Protein AF-A0A5C1B9S4-F1 (afdb_monomer_lite)

Sequence (139 aa):
MKAMVLTVPGRPLVEKRRSDPVPRSGELRIRVEACAVCRTDLHVVDGELPNLHYPRVPGHEIVGIHMSDIPRFGYDLLWHERELVSVANLTRTDGLNFCRLRGQVGIVTKTTVYPLKQANEALSDLRTGRLQGAAVLIP

Structure (mmCIF, N/CA/C/O backbone):
data_AF-A0A5C1B9S4-F1
#
_entry.id   AF-A0A5C1B9S4-F1
#
loop_
_atom_site.group_PDB
_atom_site.id
_atom_site.type_symbol
_atom_site.label_atom_id
_atom_site.label_alt_id
_atom_site.label_comp_id
_atom_site.label_asym_id
_atom_site.label_entity_id
_atom_site.label_seq_id
_atom_site.pdbx_PDB_ins_code
_atom_site.Cartn_x
_atom_site.Cartn_y
_atom_site.Cartn_z
_atom_site.occupancy
_atom_site.B_iso_or_equiv
_atom_site.auth_seq_id
_atom_site.auth_comp_id
_atom_site.auth_asym_id
_atom_site.auth_atom_id
_atom_site.pdbx_PDB_model_num
ATOM 1 N N . MET A 1 1 ? 3.860 10.396 -11.169 1.00 93.62 1 MET A N 1
ATOM 2 C CA . MET A 1 1 ? 3.294 10.087 -9.838 1.00 93.62 1 MET A CA 1
ATOM 3 C C . MET A 1 1 ? 4.176 10.579 -8.690 1.00 93.62 1 MET A C 1
ATOM 5 O O . MET A 1 1 ? 5.391 10.683 -8.846 1.00 93.62 1 MET A O 1
ATOM 9 N N . LYS A 1 2 ? 3.575 10.885 -7.533 1.00 95.75 2 LYS A N 1
ATOM 10 C CA . LYS A 1 2 ? 4.294 11.042 -6.256 1.00 95.75 2 LYS A CA 1
ATOM 11 C C . LYS A 1 2 ? 4.533 9.667 -5.633 1.00 95.75 2 LYS A C 1
ATOM 13 O O . LYS A 1 2 ? 3.711 8.773 -5.809 1.00 95.75 2 LYS A O 1
ATOM 18 N N . ALA A 1 3 ? 5.645 9.496 -4.930 1.00 97.56 3 ALA A N 1
ATOM 19 C CA . ALA A 1 3 ? 5.953 8.271 -4.204 1.00 97.56 3 ALA A CA 1
ATOM 20 C C . ALA A 1 3 ? 6.819 8.570 -2.982 1.00 97.56 3 ALA A C 1
ATOM 22 O O . ALA A 1 3 ? 7.699 9.428 -3.046 1.00 97.56 3 ALA A O 1
ATOM 23 N N . MET A 1 4 ? 6.618 7.814 -1.908 1.00 98.19 4 MET A N 1
ATOM 24 C CA . MET A 1 4 ? 7.499 7.823 -0.743 1.00 98.19 4 MET A CA 1
ATOM 25 C C . MET A 1 4 ? 8.576 6.760 -0.947 1.00 98.19 4 MET A C 1
ATOM 27 O O . MET A 1 4 ? 8.268 5.584 -1.118 1.00 98.19 4 MET A O 1
ATOM 31 N N . VAL A 1 5 ? 9.839 7.177 -1.021 1.00 98.19 5 VAL A N 1
ATOM 32 C CA . VAL A 1 5 ? 10.954 6.319 -1.438 1.00 98.19 5 VAL A CA 1
ATOM 33 C C . VAL A 1 5 ? 11.905 6.088 -0.274 1.00 98.19 5 VAL A C 1
ATOM 35 O O . VAL A 1 5 ? 12.448 7.037 0.287 1.00 98.19 5 VAL A O 1
ATOM 38 N N . LEU A 1 6 ? 12.160 4.821 0.027 1.00 98.00 6 LEU A N 1
ATOM 39 C CA . LEU A 1 6 ? 13.217 4.373 0.920 1.00 98.00 6 LEU A CA 1
ATOM 40 C C . LEU A 1 6 ? 14.515 4.249 0.120 1.00 98.00 6 LEU A C 1
ATOM 42 O O . LEU A 1 6 ? 14.635 3.392 -0.759 1.00 98.00 6 LEU A O 1
ATOM 46 N N . THR A 1 7 ? 15.472 5.136 0.375 1.00 96.81 7 THR A N 1
ATOM 47 C CA . THR A 1 7 ? 16.762 5.141 -0.333 1.00 96.81 7 THR A CA 1
ATOM 48 C C . THR A 1 7 ? 17.764 4.167 0.265 1.00 96.81 7 THR A C 1
ATOM 50 O O . THR A 1 7 ? 18.520 3.556 -0.481 1.00 96.81 7 THR A O 1
ATOM 53 N N . VAL A 1 8 ? 17.763 4.036 1.590 1.00 95.81 8 VAL A N 1
ATOM 54 C CA . VAL A 1 8 ? 18.649 3.181 2.388 1.00 95.81 8 VAL A CA 1
ATOM 55 C C . VAL A 1 8 ? 17.841 2.689 3.598 1.00 95.81 8 VAL A C 1
ATOM 57 O O . VAL A 1 8 ? 17.047 3.481 4.115 1.00 95.81 8 VAL A O 1
ATOM 60 N N . PRO A 1 9 ? 18.020 1.439 4.064 1.00 96.25 9 PRO A N 1
ATOM 61 C CA . PRO A 1 9 ? 17.431 0.971 5.320 1.00 96.25 9 PRO A CA 1
ATOM 62 C C . PRO A 1 9 ? 17.703 1.907 6.506 1.00 96.25 9 PRO A C 1
ATOM 64 O O . PRO A 1 9 ? 18.729 2.587 6.559 1.00 96.25 9 PRO A O 1
ATOM 67 N N . GLY A 1 10 ? 16.778 1.948 7.462 1.00 95.69 10 GLY A N 1
ATOM 68 C CA . GLY A 1 10 ? 16.855 2.751 8.684 1.00 95.69 10 GLY A CA 1
ATOM 69 C C . GLY A 1 10 ? 16.712 4.262 8.472 1.00 95.69 10 GLY A C 1
ATOM 70 O O . GLY A 1 10 ? 16.808 5.032 9.428 1.00 95.69 10 GLY A O 1
ATOM 71 N N . ARG A 1 11 ? 16.499 4.726 7.232 1.00 96.88 11 ARG A N 1
ATOM 72 C CA . ARG A 1 11 ? 16.274 6.143 6.922 1.00 96.88 11 ARG A CA 1
ATOM 73 C C . ARG A 1 11 ? 14.788 6.442 6.705 1.00 96.88 11 ARG A C 1
ATOM 75 O O . ARG A 1 11 ? 14.067 5.589 6.190 1.00 96.88 11 ARG A O 1
ATOM 82 N N . PRO A 1 12 ? 14.329 7.667 7.028 1.00 97.69 12 PRO A N 1
ATOM 83 C CA . PRO A 1 12 ? 12.983 8.102 6.678 1.00 97.69 12 PRO A CA 1
ATOM 84 C C . PRO A 1 12 ? 12.724 8.013 5.172 1.00 97.69 12 PRO A C 1
ATOM 86 O O . PRO A 1 12 ? 13.621 8.242 4.353 1.00 97.69 12 PRO A O 1
ATOM 89 N N . LEU A 1 13 ? 11.474 7.746 4.807 1.00 98.44 13 LEU A N 1
ATOM 90 C CA . LEU A 1 13 ? 11.018 7.814 3.425 1.00 98.44 13 LEU A CA 1
ATOM 91 C C . LEU A 1 13 ? 11.108 9.251 2.906 1.00 98.44 13 LEU A C 1
ATOM 93 O O . LEU A 1 13 ? 10.754 10.200 3.606 1.00 98.44 13 LEU A O 1
ATOM 97 N N . VAL A 1 14 ? 11.517 9.408 1.651 1.00 98.19 14 VAL A N 1
ATOM 98 C CA . VAL A 1 14 ? 11.621 10.710 0.983 1.00 98.19 14 VAL A CA 1
ATOM 99 C C . VAL A 1 14 ? 10.564 10.803 -0.110 1.00 98.19 14 VAL A C 1
ATOM 101 O O . VAL A 1 14 ? 10.511 9.940 -0.989 1.00 98.19 14 VAL A O 1
ATOM 104 N N . GLU A 1 15 ? 9.741 11.854 -0.086 1.00 97.81 15 GLU A N 1
ATOM 105 C CA . GLU A 1 15 ? 8.803 12.125 -1.180 1.00 97.81 15 GLU A CA 1
ATOM 106 C C . GLU A 1 15 ? 9.589 12.435 -2.460 1.00 97.81 15 GLU A C 1
ATOM 108 O O . GLU A 1 15 ? 10.443 13.323 -2.499 1.00 97.81 15 GLU A O 1
ATOM 113 N N . LYS A 1 16 ? 9.297 11.699 -3.530 1.00 97.50 16 LYS A N 1
ATOM 114 C CA . LYS A 1 16 ? 9.855 11.934 -4.861 1.00 97.50 16 LYS A CA 1
ATOM 115 C C . LYS A 1 16 ? 8.744 12.007 -5.893 1.00 97.50 16 LYS A C 1
ATOM 117 O O . LYS A 1 16 ? 7.788 11.231 -5.870 1.00 97.50 16 LYS A O 1
ATOM 122 N N . ARG A 1 17 ? 8.919 12.900 -6.866 1.00 96.88 17 ARG A N 1
ATOM 123 C CA . ARG A 1 17 ? 8.153 12.883 -8.113 1.00 96.88 17 ARG A CA 1
ATOM 124 C C . ARG A 1 17 ? 8.846 11.949 -9.102 1.00 96.88 17 ARG A C 1
ATOM 126 O O . ARG A 1 17 ? 10.045 12.067 -9.332 1.00 96.88 17 ARG A O 1
ATOM 133 N N . ARG A 1 18 ? 8.090 11.016 -9.672 1.00 94.38 18 ARG A N 1
ATOM 134 C CA . ARG A 1 18 ? 8.540 10.037 -10.672 1.00 94.38 18 ARG A CA 1
ATOM 135 C C . ARG A 1 18 ? 7.633 10.115 -11.897 1.00 94.38 18 ARG A C 1
ATOM 137 O O . ARG A 1 18 ? 6.490 10.564 -11.779 1.00 94.38 18 ARG A O 1
ATOM 144 N N . SER A 1 19 ? 8.115 9.677 -13.055 1.00 95.12 19 SER A N 1
ATOM 145 C CA . SER A 1 19 ? 7.237 9.394 -14.193 1.00 95.12 19 SER A CA 1
ATOM 146 C C . SER A 1 19 ? 6.246 8.289 -13.826 1.00 95.12 19 SER A C 1
ATOM 148 O O . SER A 1 19 ? 6.517 7.467 -12.946 1.00 95.12 19 SER A O 1
ATOM 150 N N . ASP A 1 20 ? 5.078 8.295 -14.461 1.00 91.81 20 ASP A N 1
ATOM 151 C CA . ASP A 1 20 ? 4.151 7.176 -14.315 1.00 91.81 20 ASP A CA 1
ATOM 152 C C . ASP A 1 20 ? 4.752 5.938 -14.992 1.00 91.81 20 ASP A C 1
ATOM 154 O O . ASP A 1 20 ? 5.336 6.064 -16.075 1.00 91.81 20 ASP A O 1
ATOM 158 N N . PRO A 1 21 ? 4.653 4.751 -14.371 1.00 91.12 21 PRO A N 1
ATOM 159 C CA . PRO A 1 21 ? 5.169 3.536 -14.976 1.00 91.12 21 PRO A CA 1
ATOM 160 C C . PRO A 1 21 ? 4.395 3.232 -16.260 1.00 91.12 21 PRO A C 1
ATOM 162 O O . PRO A 1 21 ? 3.173 3.393 -16.321 1.00 91.12 21 PRO A O 1
ATOM 165 N N . VAL A 1 22 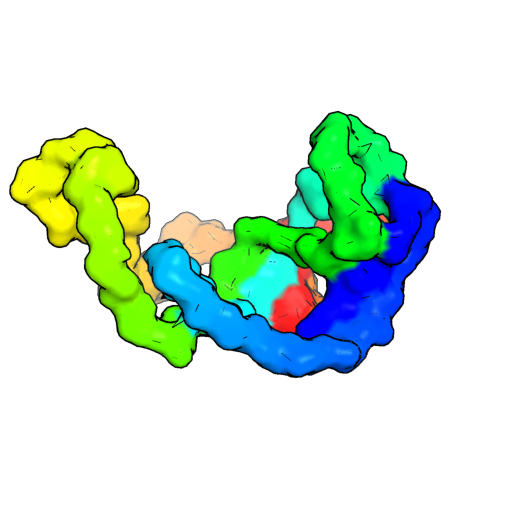? 5.117 2.778 -17.280 1.00 92.06 22 VAL A N 1
ATOM 166 C CA . VAL A 1 22 ? 4.529 2.212 -18.495 1.00 92.06 22 VAL A CA 1
ATOM 167 C C . VAL A 1 22 ? 4.588 0.693 -18.335 1.00 92.06 22 VAL A C 1
ATOM 169 O O . VAL A 1 22 ? 5.698 0.176 -18.195 1.00 92.06 22 VAL A O 1
ATOM 172 N N . PRO A 1 23 ? 3.441 -0.010 -18.289 1.00 91.50 23 PRO A N 1
ATOM 173 C CA . PRO A 1 23 ? 3.437 -1.457 -18.112 1.00 91.50 23 PRO A CA 1
ATOM 174 C C . PRO A 1 23 ? 4.105 -2.140 -19.310 1.00 91.50 23 PRO A C 1
ATOM 176 O O . PRO A 1 23 ? 3.857 -1.776 -20.463 1.00 91.50 23 PRO A O 1
ATOM 179 N N . ARG A 1 24 ? 4.967 -3.119 -19.038 1.00 90.88 24 ARG A N 1
ATOM 180 C CA . ARG A 1 24 ? 5.558 -4.007 -20.048 1.00 90.88 24 ARG A CA 1
ATOM 181 C C . ARG A 1 24 ? 4.609 -5.162 -20.376 1.00 90.88 24 ARG A C 1
ATOM 183 O O . ARG A 1 24 ? 3.537 -5.304 -19.795 1.00 90.88 24 ARG A O 1
ATOM 190 N N . SER A 1 25 ? 5.029 -6.024 -21.301 1.00 87.25 25 SER A N 1
ATOM 191 C CA . SER A 1 25 ? 4.320 -7.274 -21.584 1.00 87.25 25 SER A CA 1
ATOM 192 C C . SER A 1 25 ? 4.144 -8.100 -20.305 1.00 87.25 25 SER A C 1
ATOM 194 O O . SER A 1 25 ? 5.126 -8.412 -19.637 1.00 87.25 25 SER A O 1
ATOM 196 N N . GLY A 1 26 ? 2.897 -8.456 -19.989 1.00 85.31 26 GLY A N 1
ATOM 197 C CA . GLY A 1 26 ? 2.535 -9.207 -18.782 1.00 85.31 26 GLY A CA 1
ATOM 198 C C . GLY A 1 26 ? 2.371 -8.361 -17.513 1.00 85.31 26 GLY A C 1
ATOM 199 O O . GLY A 1 26 ? 2.032 -8.912 -16.471 1.00 85.31 26 GLY A O 1
ATOM 200 N N . GLU A 1 27 ? 2.569 -7.043 -17.577 1.00 89.50 27 GLU A N 1
ATOM 201 C CA . GLU A 1 27 ? 2.364 -6.139 -16.442 1.00 89.50 27 GLU A CA 1
ATOM 202 C C . GLU A 1 27 ? 1.026 -5.393 -16.557 1.00 89.50 27 GLU A C 1
ATOM 204 O O . GLU A 1 27 ? 0.534 -5.107 -17.649 1.00 89.50 27 GLU A O 1
ATOM 209 N N . LEU A 1 28 ? 0.457 -5.023 -15.409 1.00 89.69 28 LEU A N 1
ATOM 210 C CA . LEU A 1 28 ? -0.714 -4.154 -15.306 1.00 89.69 28 LEU A CA 1
ATOM 211 C C . LEU A 1 28 ? -0.325 -2.869 -14.577 1.00 89.69 28 LEU A C 1
ATOM 213 O O . LEU A 1 28 ? 0.410 -2.901 -13.588 1.00 89.69 28 LEU A O 1
ATOM 217 N N . ARG A 1 29 ? -0.869 -1.730 -15.013 1.00 91.38 29 ARG A N 1
ATOM 218 C CA . ARG A 1 29 ? -0.753 -0.479 -14.260 1.00 91.38 29 ARG A CA 1
ATOM 219 C C . ARG A 1 29 ? -1.983 -0.262 -13.390 1.00 91.38 29 ARG A C 1
ATOM 221 O O . ARG A 1 29 ? -3.101 -0.199 -13.896 1.00 91.38 29 ARG A O 1
ATOM 228 N N . ILE A 1 30 ? -1.762 -0.048 -12.097 1.00 93.00 30 ILE A N 1
ATOM 229 C CA . ILE A 1 30 ? -2.813 0.259 -11.124 1.00 93.00 30 ILE A CA 1
ATOM 230 C C . ILE A 1 30 ? -2.630 1.695 -10.632 1.00 93.00 30 ILE A C 1
ATOM 232 O O . ILE A 1 30 ? -1.530 2.085 -10.234 1.00 93.00 30 ILE A O 1
ATOM 236 N N . ARG A 1 31 ? -3.707 2.486 -10.642 1.00 94.12 31 ARG A N 1
ATOM 237 C CA . ARG A 1 31 ? -3.751 3.765 -9.925 1.00 94.12 31 ARG A CA 1
ATOM 238 C C . ARG A 1 31 ? -4.216 3.491 -8.506 1.00 94.12 31 ARG A C 1
ATOM 240 O O . ARG A 1 31 ? -5.348 3.064 -8.297 1.00 94.12 31 ARG A O 1
ATOM 247 N N . VAL A 1 32 ? -3.309 3.701 -7.560 1.00 95.25 32 VAL A N 1
ATOM 248 C CA . VAL A 1 32 ? -3.569 3.542 -6.128 1.00 95.25 32 VAL A CA 1
ATOM 249 C C . VAL A 1 32 ? -4.460 4.690 -5.659 1.00 95.25 32 VAL A C 1
ATOM 251 O O . VAL A 1 32 ? -4.123 5.850 -5.881 1.00 95.25 32 VAL A O 1
ATOM 254 N N . GLU A 1 33 ? -5.579 4.354 -5.024 1.00 96.00 33 GLU A N 1
ATOM 255 C CA . GLU A 1 33 ? -6.524 5.300 -4.409 1.00 96.00 33 GLU A CA 1
ATOM 256 C C . GLU A 1 33 ? -6.299 5.407 -2.897 1.00 96.00 33 GLU A C 1
ATOM 258 O O . GLU A 1 33 ? -6.521 6.456 -2.299 1.00 96.00 33 GLU A O 1
ATOM 263 N N . ALA A 1 34 ? -5.840 4.318 -2.275 1.00 97.00 34 ALA A N 1
ATOM 264 C CA . ALA A 1 34 ? -5.447 4.269 -0.875 1.00 97.00 34 ALA A CA 1
ATOM 265 C C . ALA A 1 34 ? -4.437 3.136 -0.647 1.00 97.00 34 ALA A C 1
ATOM 267 O O . ALA A 1 34 ? -4.459 2.134 -1.364 1.00 97.00 34 ALA A O 1
ATOM 268 N N . CYS A 1 35 ? -3.578 3.268 0.360 1.00 97.94 35 CYS A N 1
ATOM 269 C CA . CYS A 1 35 ? -2.687 2.198 0.811 1.00 97.94 35 CYS A CA 1
ATOM 270 C C . CYS A 1 35 ? -2.669 2.157 2.335 1.00 97.94 35 CYS A C 1
ATOM 272 O O . CYS A 1 35 ? -2.332 3.158 2.964 1.00 97.94 35 CYS A O 1
ATOM 274 N N . ALA A 1 36 ? -3.007 1.023 2.936 1.00 97.56 36 ALA A N 1
ATOM 275 C CA . ALA A 1 36 ? -2.804 0.842 4.365 1.00 97.56 36 ALA A CA 1
ATOM 276 C C . ALA A 1 36 ? -1.308 0.672 4.684 1.00 97.56 36 ALA A C 1
ATOM 278 O O . ALA A 1 36 ? -0.513 0.270 3.828 1.00 97.56 36 ALA A O 1
ATOM 279 N N . VAL A 1 37 ? -0.928 1.057 5.903 1.00 97.38 37 VAL A N 1
ATOM 280 C CA . VAL A 1 37 ? 0.419 0.871 6.454 1.00 97.38 37 VAL A CA 1
ATOM 281 C C . VAL A 1 37 ? 0.358 -0.250 7.478 1.00 97.38 37 VAL A C 1
ATOM 283 O O . VAL A 1 37 ? -0.400 -0.161 8.448 1.00 97.38 37 VAL A O 1
ATOM 286 N N . CYS A 1 38 ? 1.191 -1.270 7.301 1.00 95.25 38 CYS A N 1
ATOM 287 C CA . CYS A 1 38 ? 1.231 -2.412 8.205 1.00 95.25 38 CYS A CA 1
ATOM 288 C C . CYS A 1 38 ? 2.621 -2.616 8.819 1.00 95.25 38 CYS A C 1
ATOM 290 O O . CYS A 1 38 ? 3.590 -1.908 8.533 1.00 95.25 38 CYS A O 1
ATOM 292 N N . ARG A 1 39 ? 2.738 -3.632 9.679 1.00 94.56 39 ARG A N 1
ATOM 293 C CA . ARG A 1 39 ? 4.005 -3.959 10.343 1.00 94.56 39 ARG A CA 1
ATOM 294 C C . ARG A 1 39 ? 5.090 -4.416 9.365 1.00 94.56 39 ARG A C 1
ATOM 296 O O . ARG A 1 39 ? 6.257 -4.112 9.581 1.00 94.56 39 ARG A O 1
ATOM 303 N N . THR A 1 40 ? 4.726 -5.073 8.267 1.00 95.69 40 THR A N 1
ATOM 304 C CA . THR A 1 40 ? 5.682 -5.464 7.219 1.00 95.69 40 THR A CA 1
ATOM 305 C C . THR A 1 40 ? 6.364 -4.247 6.588 1.00 95.69 40 THR A C 1
ATOM 307 O O . THR A 1 40 ? 7.548 -4.319 6.261 1.00 95.69 40 THR A O 1
ATOM 310 N N . ASP A 1 41 ? 5.684 -3.100 6.480 1.00 96.75 41 ASP A N 1
ATOM 311 C CA . ASP A 1 41 ? 6.322 -1.869 5.998 1.00 96.75 41 ASP A CA 1
ATOM 312 C C . ASP A 1 41 ? 7.383 -1.346 6.982 1.00 96.75 41 ASP A C 1
ATOM 314 O O . ASP A 1 41 ? 8.394 -0.797 6.547 1.00 96.75 41 ASP A O 1
ATOM 318 N N . LEU A 1 42 ? 7.217 -1.576 8.292 1.00 96.56 42 LEU A N 1
ATOM 319 C CA . LEU A 1 42 ? 8.251 -1.276 9.290 1.00 96.56 42 LEU A CA 1
ATOM 320 C C . LEU A 1 42 ? 9.462 -2.200 9.128 1.00 96.56 42 LEU A C 1
ATOM 322 O O . LEU A 1 42 ? 10.577 -1.695 9.065 1.00 96.56 42 LEU A O 1
ATOM 326 N N . HIS A 1 43 ? 9.256 -3.511 8.960 1.00 96.69 43 HIS A N 1
ATOM 327 C CA . HIS A 1 43 ? 10.347 -4.469 8.713 1.00 96.69 43 HIS A CA 1
ATOM 328 C C . HIS A 1 43 ? 11.153 -4.119 7.455 1.00 96.69 43 HIS A C 1
ATOM 330 O O . HIS A 1 43 ? 12.378 -4.227 7.427 1.00 96.69 43 HIS A O 1
ATOM 336 N N . VAL A 1 44 ? 10.473 -3.646 6.408 1.00 96.44 44 VAL A N 1
ATOM 337 C CA . VAL A 1 44 ? 11.127 -3.089 5.221 1.00 96.44 44 VAL A CA 1
ATOM 338 C C . VAL A 1 44 ? 11.979 -1.873 5.580 1.00 96.44 44 VAL A C 1
ATOM 340 O O . VAL A 1 44 ? 13.132 -1.796 5.161 1.00 96.44 44 VAL A O 1
ATOM 343 N N . VAL A 1 45 ? 11.393 -0.889 6.271 1.00 96.94 45 VAL A N 1
ATOM 344 C CA . VAL A 1 45 ? 12.069 0.377 6.592 1.00 96.94 45 VAL A CA 1
ATOM 345 C C . VAL A 1 45 ? 13.269 0.139 7.496 1.00 96.94 45 VAL A C 1
ATOM 347 O O . VAL A 1 45 ? 14.305 0.762 7.282 1.00 96.94 45 VAL A O 1
ATOM 350 N N . ASP A 1 46 ? 13.169 -0.801 8.427 1.00 96.50 46 ASP A N 1
ATOM 351 C CA . ASP A 1 46 ? 14.230 -1.155 9.370 1.00 96.50 46 ASP A CA 1
ATOM 352 C C . ASP A 1 46 ? 15.305 -2.065 8.751 1.00 96.50 46 ASP A C 1
ATOM 354 O O . ASP A 1 46 ? 16.370 -2.243 9.337 1.00 96.50 46 ASP A O 1
ATOM 358 N N . GLY A 1 47 ? 15.082 -2.587 7.538 1.00 95.44 47 GLY A N 1
ATOM 359 C CA . GLY A 1 47 ? 16.042 -3.449 6.842 1.00 95.44 47 GLY A CA 1
ATOM 360 C C . GLY A 1 47 ? 16.077 -4.888 7.355 1.00 95.44 47 GLY A C 1
ATOM 361 O O . GLY A 1 47 ? 17.097 -5.556 7.220 1.00 95.44 47 GLY A O 1
ATOM 362 N N . GLU A 1 48 ? 14.979 -5.369 7.933 1.00 95.81 48 GLU A N 1
ATOM 363 C CA . GLU A 1 48 ? 14.890 -6.679 8.593 1.00 95.81 48 GLU A CA 1
ATOM 364 C C . GLU A 1 48 ? 14.506 -7.818 7.633 1.00 95.81 48 GLU A C 1
ATOM 366 O O . GLU A 1 48 ? 14.568 -8.991 7.998 1.00 95.81 48 GLU A O 1
ATOM 371 N N . LEU A 1 49 ? 14.120 -7.496 6.393 1.00 91.50 49 LEU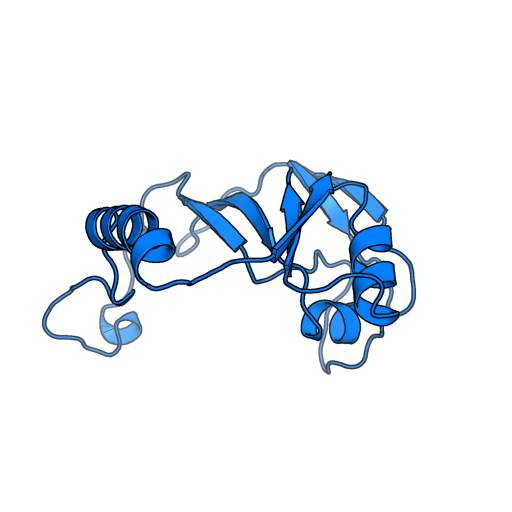 A N 1
ATOM 372 C CA . LEU A 1 49 ? 13.808 -8.492 5.366 1.00 91.50 49 LEU A CA 1
ATOM 373 C C . LEU A 1 49 ? 15.030 -8.772 4.472 1.00 91.50 49 LEU A C 1
ATOM 375 O O . LEU A 1 49 ? 15.667 -7.825 3.994 1.00 91.50 49 LEU A O 1
ATOM 379 N N . PRO A 1 50 ? 15.345 -10.049 4.181 1.00 91.44 50 PRO A N 1
ATOM 380 C CA . PRO A 1 50 ? 16.472 -10.403 3.326 1.00 91.44 50 PRO A CA 1
ATOM 381 C C . PRO A 1 50 ? 16.222 -10.000 1.865 1.00 91.44 50 PRO A C 1
ATOM 383 O O . PRO A 1 50 ? 15.084 -9.939 1.403 1.00 91.44 50 PRO A O 1
ATOM 386 N N . ASN A 1 51 ? 17.304 -9.789 1.109 1.00 91.12 51 ASN A N 1
ATOM 387 C CA . ASN A 1 51 ? 17.289 -9.605 -0.351 1.00 91.12 51 ASN A CA 1
ATOM 388 C C . ASN A 1 51 ? 16.438 -8.426 -0.869 1.00 91.12 51 ASN A C 1
ATOM 390 O O . ASN A 1 51 ? 15.964 -8.442 -2.007 1.00 91.12 51 ASN A O 1
ATOM 394 N N . LEU A 1 52 ? 16.251 -7.379 -0.061 1.00 91.25 52 LEU A N 1
ATOM 395 C CA . LEU A 1 52 ? 15.621 -6.144 -0.523 1.00 91.25 52 LEU A CA 1
ATOM 396 C C . LEU A 1 52 ? 16.602 -5.282 -1.327 1.00 91.25 52 LEU A C 1
ATOM 398 O O . LEU A 1 52 ? 17.682 -4.932 -0.857 1.00 91.25 52 LEU A O 1
ATOM 402 N N . HIS A 1 53 ? 16.180 -4.881 -2.526 1.00 93.69 53 HIS A N 1
ATOM 403 C CA . HIS A 1 53 ? 16.896 -3.912 -3.353 1.00 93.69 53 HIS A CA 1
ATOM 404 C C . HIS A 1 53 ? 16.454 -2.483 -3.030 1.00 93.69 53 HIS A C 1
ATOM 406 O O . HIS A 1 53 ? 15.266 -2.217 -2.827 1.00 93.69 53 HIS A O 1
ATOM 412 N N . TYR A 1 54 ? 17.410 -1.556 -3.047 1.00 94.19 54 TYR A N 1
ATOM 413 C CA . TYR A 1 54 ? 17.197 -0.131 -2.808 1.00 94.19 54 TYR A CA 1
ATOM 414 C C . TYR A 1 54 ? 17.748 0.696 -3.981 1.00 94.19 54 TYR A C 1
ATOM 416 O O . TYR A 1 54 ? 18.720 0.275 -4.609 1.00 94.19 54 TYR A O 1
ATOM 424 N N . PRO A 1 55 ? 17.171 1.874 -4.288 1.00 95.69 55 PRO A N 1
ATOM 425 C CA . PRO A 1 55 ? 16.020 2.498 -3.628 1.00 95.69 55 PRO A CA 1
ATOM 426 C C . PRO A 1 55 ? 14.692 1.793 -3.956 1.00 95.69 55 PRO A C 1
ATOM 428 O O . PRO A 1 55 ? 14.504 1.313 -5.073 1.00 95.69 55 PRO A O 1
ATOM 431 N N . ARG A 1 56 ? 13.734 1.788 -3.018 1.00 95.31 56 ARG A N 1
ATOM 432 C CA . ARG A 1 56 ? 12.405 1.178 -3.223 1.00 95.31 56 ARG A CA 1
ATOM 433 C C . ARG A 1 56 ? 11.247 2.015 -2.691 1.00 95.31 56 ARG A C 1
ATOM 435 O O . ARG A 1 56 ? 11.427 2.867 -1.829 1.00 95.31 56 ARG A O 1
ATOM 442 N N . VAL A 1 57 ? 10.048 1.748 -3.202 1.00 96.69 57 VAL A N 1
ATOM 443 C CA . VAL A 1 57 ? 8.783 2.282 -2.673 1.00 96.69 57 VAL A CA 1
ATOM 444 C C . VAL A 1 57 ? 8.123 1.165 -1.848 1.00 96.69 57 VAL A C 1
ATOM 446 O O . VAL A 1 57 ? 7.853 0.111 -2.427 1.00 96.69 57 VAL A O 1
ATOM 449 N N . PRO A 1 58 ? 7.945 1.324 -0.522 1.00 95.88 58 PRO A N 1
ATOM 450 C CA . PRO A 1 58 ? 7.195 0.380 0.313 1.00 95.88 58 PRO A CA 1
ATOM 451 C C . PRO A 1 58 ? 5.674 0.512 0.110 1.00 95.88 58 PRO A C 1
ATOM 453 O O . PRO A 1 58 ? 5.226 1.380 -0.639 1.00 95.88 58 PRO A O 1
ATOM 456 N N . GLY A 1 59 ? 4.892 -0.332 0.789 1.00 95.06 59 GLY A N 1
ATOM 457 C CA . GLY A 1 59 ? 3.443 -0.442 0.622 1.00 95.06 59 GLY A CA 1
ATOM 458 C C . GLY A 1 59 ? 3.034 -1.664 -0.204 1.00 95.06 59 GLY A C 1
ATOM 459 O O . GLY A 1 59 ? 3.626 -1.964 -1.242 1.00 95.06 59 GLY A O 1
ATOM 460 N N . HIS A 1 60 ? 2.030 -2.390 0.288 1.00 95.38 60 HIS A N 1
ATOM 461 C CA . HIS A 1 60 ? 1.497 -3.611 -0.336 1.00 95.38 60 HIS A CA 1
ATOM 462 C C . HIS A 1 60 ? 0.012 -3.868 -0.024 1.00 95.38 60 HIS A C 1
ATOM 464 O O . HIS A 1 60 ? -0.579 -4.780 -0.592 1.00 95.38 60 HIS A O 1
ATOM 470 N N . GLU A 1 61 ? -0.617 -3.042 0.815 1.00 95.56 61 GLU A N 1
ATOM 471 C CA . GLU A 1 61 ? -2.037 -3.137 1.169 1.00 95.56 61 GLU A CA 1
ATOM 472 C C . GLU A 1 61 ? -2.839 -2.050 0.439 1.00 95.56 61 GLU A C 1
ATOM 474 O O . GLU A 1 61 ? -3.318 -1.086 1.038 1.00 95.56 61 GLU A O 1
ATOM 479 N N . ILE A 1 62 ? -2.923 -2.154 -0.890 1.00 95.19 62 ILE A N 1
ATOM 480 C CA . ILE A 1 62 ? -3.508 -1.107 -1.739 1.00 95.19 62 ILE A CA 1
ATOM 481 C C . ILE A 1 62 ? -4.971 -1.365 -2.101 1.00 95.19 62 ILE A C 1
ATOM 483 O O . ILE A 1 62 ? -5.392 -2.495 -2.338 1.00 95.19 62 ILE A O 1
ATOM 487 N N . VAL A 1 63 ? -5.715 -0.273 -2.260 1.00 92.25 63 VAL A N 1
ATOM 488 C CA . VAL A 1 63 ? -6.944 -0.213 -3.056 1.00 92.25 63 VAL A CA 1
ATOM 489 C C . VAL A 1 63 ? -6.634 0.607 -4.299 1.00 92.25 63 VAL A C 1
ATOM 491 O O . VAL A 1 63 ? -6.060 1.694 -4.211 1.00 92.25 63 VAL A O 1
ATOM 494 N N . GLY A 1 64 ? -7.006 0.102 -5.470 1.00 90.12 64 GLY A N 1
ATOM 495 C CA . GLY A 1 64 ? -6.738 0.792 -6.722 1.00 90.12 64 GLY A CA 1
ATOM 496 C C . GLY A 1 64 ? -7.635 0.337 -7.859 1.00 90.12 64 GLY A C 1
ATOM 497 O O . GLY A 1 64 ? -8.390 -0.626 -7.739 1.00 90.12 64 GLY A O 1
ATOM 498 N N . ILE A 1 65 ? -7.542 1.060 -8.969 1.00 83.94 65 ILE A N 1
ATOM 499 C CA . ILE A 1 65 ? -8.266 0.768 -10.207 1.00 83.94 65 ILE A CA 1
ATOM 500 C C . 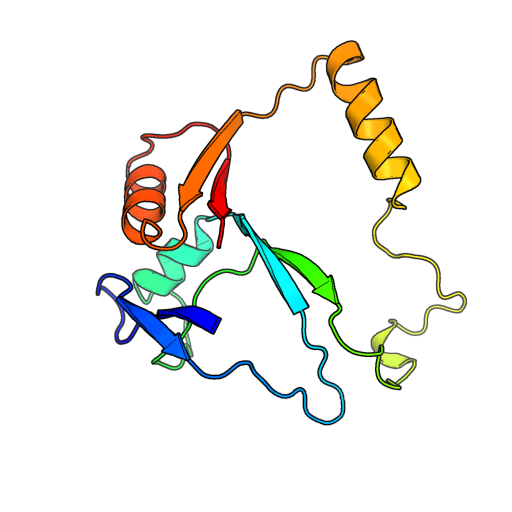ILE A 1 65 ? -7.2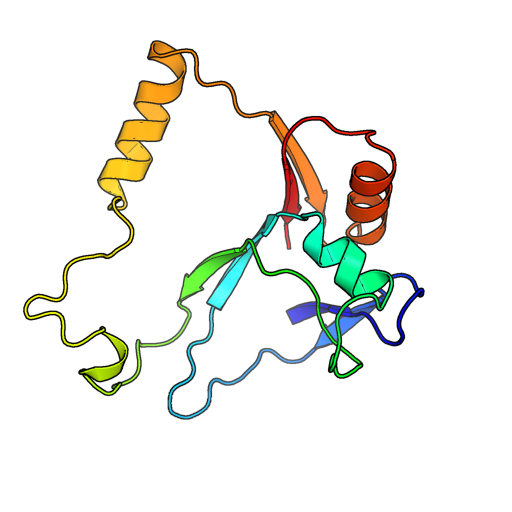36 0.474 -11.299 1.00 83.94 65 ILE A C 1
ATOM 502 O O . ILE A 1 65 ? -6.207 1.155 -11.390 1.00 83.94 65 ILE A O 1
ATOM 506 N N . HIS A 1 66 ? -7.492 -0.552 -12.114 1.00 79.31 66 HIS A N 1
ATOM 507 C CA . HIS A 1 66 ? -6.652 -0.844 -13.272 1.00 79.31 66 HIS A CA 1
ATOM 508 C C . HIS A 1 66 ? -6.755 0.299 -14.292 1.00 79.31 66 HIS A C 1
ATOM 510 O O . HIS A 1 66 ? -7.834 0.803 -14.588 1.00 79.31 66 HIS A O 1
ATOM 516 N N . MET A 1 67 ? -5.612 0.733 -14.814 1.00 81.81 67 MET A N 1
ATOM 517 C CA . MET A 1 67 ? -5.498 1.870 -15.740 1.00 81.81 67 MET A CA 1
ATOM 518 C C . MET A 1 67 ? -5.006 1.442 -17.127 1.00 81.81 67 MET A C 1
ATOM 520 O O . MET A 1 67 ? -4.519 2.277 -17.896 1.00 81.81 67 MET A O 1
ATOM 524 N N . SER A 1 68 ? -5.040 0.139 -17.389 1.00 81.19 68 SER A N 1
ATOM 525 C CA . SER A 1 68 ? -4.702 -0.529 -18.641 1.00 81.19 68 SER A CA 1
ATOM 526 C C . SER A 1 68 ? -5.586 -1.768 -18.791 1.00 81.19 68 SER A C 1
ATOM 528 O O . SER A 1 68 ? -6.195 -2.216 -17.810 1.00 81.19 68 SER A O 1
ATOM 530 N N . ASP A 1 69 ? -5.636 -2.317 -20.000 1.00 79.00 69 ASP A N 1
ATOM 531 C CA . ASP A 1 69 ? -6.290 -3.598 -20.253 1.00 79.00 69 ASP A CA 1
ATOM 532 C C . ASP A 1 69 ? -5.592 -4.722 -19.481 1.00 79.00 69 ASP A C 1
ATOM 534 O O . ASP A 1 69 ? -4.392 -4.648 -19.188 1.00 79.00 69 ASP A O 1
ATOM 538 N N . ILE A 1 70 ? -6.351 -5.767 -19.148 1.00 79.88 70 ILE A N 1
ATOM 539 C CA . ILE A 1 70 ? -5.792 -6.989 -18.571 1.00 79.88 70 ILE A CA 1
ATOM 540 C C . ILE A 1 70 ? -5.045 -7.716 -19.701 1.00 79.88 70 ILE A C 1
ATOM 542 O O . ILE A 1 70 ? -5.678 -8.085 -20.694 1.00 79.88 70 ILE A O 1
ATOM 546 N N . PRO A 1 71 ? -3.716 -7.904 -19.604 1.00 82.94 71 PRO A N 1
ATOM 547 C CA . PRO A 1 71 ? -2.959 -8.559 -20.662 1.00 82.94 71 PRO A CA 1
ATOM 548 C C . PRO A 1 71 ? -3.370 -10.028 -20.789 1.00 82.94 71 PRO A C 1
ATOM 550 O O . PRO A 1 71 ? -3.864 -10.635 -19.843 1.00 82.94 71 PRO A O 1
ATOM 553 N N . ARG A 1 72 ? -3.101 -10.642 -21.945 1.00 82.88 72 ARG A N 1
ATOM 554 C CA . ARG A 1 72 ? -3.162 -12.103 -22.063 1.00 82.88 72 ARG A CA 1
ATOM 555 C C . ARG A 1 72 ? -2.121 -12.721 -21.125 1.00 82.88 72 ARG A C 1
ATOM 557 O O . ARG A 1 72 ? -0.958 -12.326 -21.151 1.00 82.88 72 ARG A O 1
ATOM 564 N N . PHE A 1 73 ? -2.524 -13.728 -20.364 1.00 83.31 73 PHE A N 1
ATOM 565 C CA . PHE A 1 73 ? -1.656 -14.472 -19.455 1.00 83.31 73 PHE A CA 1
ATOM 566 C C . PHE A 1 73 ? -1.897 -15.984 -19.603 1.00 83.31 73 PHE A C 1
ATOM 568 O O . PHE A 1 73 ? -2.892 -16.408 -20.194 1.00 83.31 73 PHE A O 1
ATOM 575 N N . GLY A 1 74 ? -0.940 -16.795 -19.147 1.00 83.50 74 GLY A N 1
ATOM 576 C CA . GLY A 1 74 ? -1.045 -18.255 -19.176 1.00 83.50 74 GLY A CA 1
ATOM 577 C C . GLY A 1 74 ? -2.125 -18.755 -18.218 1.00 83.50 74 GLY A C 1
ATOM 578 O O . GLY A 1 74 ? -2.269 -18.236 -17.115 1.00 83.50 74 GLY A O 1
ATOM 579 N N . TYR A 1 75 ? -2.903 -19.750 -18.637 1.00 79.88 75 TYR A N 1
ATOM 580 C CA . TYR A 1 75 ? -3.990 -20.311 -17.827 1.00 79.88 75 TYR A CA 1
ATOM 581 C C . TYR A 1 75 ? -3.494 -20.987 -16.531 1.00 79.88 75 TYR A C 1
ATOM 583 O O . TYR A 1 75 ? -4.205 -21.039 -15.534 1.00 79.88 75 TYR A O 1
ATOM 591 N N . ASP A 1 76 ? -2.246 -21.446 -16.511 1.00 85.50 76 ASP A N 1
ATOM 592 C CA . ASP A 1 76 ? -1.538 -21.953 -15.333 1.00 85.50 76 ASP A CA 1
ATOM 593 C C . ASP A 1 76 ? -1.420 -20.917 -14.200 1.00 85.50 76 ASP A C 1
ATOM 595 O O . ASP A 1 76 ? -1.481 -21.282 -13.027 1.00 85.50 76 ASP A O 1
ATOM 599 N N . LEU A 1 77 ? -1.366 -19.618 -14.524 1.00 79.56 77 LEU A N 1
ATOM 600 C CA . LEU A 1 77 ? -1.358 -18.532 -13.530 1.00 79.56 77 LEU A CA 1
ATOM 601 C C . LEU A 1 77 ? -2.698 -18.376 -12.796 1.00 79.56 77 LEU A C 1
ATOM 603 O O . LEU A 1 77 ? -2.772 -17.686 -11.780 1.00 79.56 77 LEU A O 1
ATOM 607 N N . LEU A 1 78 ? -3.748 -19.027 -13.296 1.00 78.69 78 LEU A N 1
ATOM 608 C CA . LEU A 1 78 ? -5.047 -19.144 -12.643 1.00 78.69 78 LEU A CA 1
ATOM 609 C C . LEU A 1 78 ? -5.177 -20.447 -11.859 1.00 78.69 78 LEU A C 1
ATOM 611 O O . LEU A 1 78 ? -6.295 -20.879 -11.628 1.00 78.69 78 LEU A O 1
ATOM 615 N N . TRP A 1 79 ? -4.077 -21.121 -11.513 1.00 79.19 79 TRP A N 1
ATOM 616 C CA . TRP A 1 79 ? -4.117 -22.398 -10.786 1.00 79.19 79 TRP A CA 1
ATOM 617 C C . TRP A 1 79 ? -4.918 -23.490 -11.515 1.00 79.19 79 TRP A C 1
ATOM 619 O O . TRP A 1 79 ? -5.458 -24.402 -10.897 1.00 79.19 79 TRP A O 1
ATOM 629 N N . HIS A 1 80 ? -4.968 -23.408 -12.851 1.00 81.88 80 HIS A N 1
ATOM 630 C CA . HIS A 1 80 ? -5.739 -24.295 -13.726 1.00 81.88 80 HIS A CA 1
ATOM 631 C C . HIS A 1 80 ? -7.256 -24.323 -13.454 1.00 81.88 80 HIS A C 1
ATOM 633 O O . HIS A 1 80 ? -7.926 -25.295 -13.823 1.00 81.88 80 HIS A O 1
ATOM 639 N N . GLU A 1 81 ? -7.808 -23.259 -12.868 1.00 80.19 81 GLU A N 1
ATOM 640 C CA . GLU A 1 81 ? -9.231 -23.154 -12.533 1.00 80.19 81 GLU A CA 1
ATOM 641 C C . GLU A 1 81 ? -10.140 -23.230 -13.763 1.00 80.19 81 GLU A C 1
ATOM 643 O O . GLU A 1 81 ? -10.097 -22.362 -14.634 1.00 80.19 81 GLU A O 1
ATOM 648 N N . ARG A 1 82 ? -10.990 -24.270 -13.818 1.00 78.50 82 ARG A N 1
ATOM 649 C CA . ARG A 1 82 ? -11.868 -24.586 -14.970 1.00 78.50 82 ARG A CA 1
ATOM 650 C C . ARG A 1 82 ? -12.843 -23.464 -15.313 1.00 78.50 82 ARG A C 1
ATOM 652 O O . ARG A 1 82 ? -13.284 -23.371 -16.457 1.00 78.50 82 ARG A O 1
ATOM 659 N N . GLU A 1 83 ? -13.165 -22.635 -14.328 1.00 72.38 83 GLU A N 1
ATOM 660 C CA . GLU A 1 83 ? -14.017 -21.465 -14.464 1.00 72.38 83 GLU A CA 1
ATOM 661 C C . GLU A 1 83 ? -13.301 -20.240 -13.890 1.00 72.38 83 GLU A C 1
ATOM 663 O O . GLU A 1 83 ? -12.874 -20.221 -12.737 1.00 72.38 83 GLU A O 1
ATOM 668 N N . LEU A 1 84 ? -13.200 -19.185 -14.701 1.00 62.12 84 LEU A N 1
ATOM 669 C CA . LEU A 1 84 ? -12.753 -17.869 -14.254 1.00 62.12 84 LEU A CA 1
ATOM 670 C C . LEU A 1 84 ? -13.894 -17.163 -13.519 1.00 62.12 84 LEU A C 1
ATOM 672 O O . LEU A 1 84 ? -14.644 -16.373 -14.093 1.00 62.12 84 LEU A O 1
ATOM 676 N N . VAL A 1 85 ? -14.014 -17.457 -12.232 1.00 62.19 85 VAL A N 1
ATOM 677 C CA . VAL A 1 85 ? -14.867 -16.729 -11.288 1.00 62.19 85 VAL A CA 1
ATOM 678 C C . VAL A 1 85 ? -13.998 -15.785 -10.458 1.00 62.19 85 VAL A C 1
ATOM 680 O O . VAL A 1 85 ? -12.802 -16.019 -10.287 1.00 62.19 85 VAL A O 1
ATOM 683 N N . SER A 1 86 ? -14.539 -14.667 -9.968 1.00 55.47 86 SER A N 1
ATOM 684 C CA . SER A 1 86 ? -13.734 -13.760 -9.145 1.00 55.47 86 SER A CA 1
ATOM 685 C C . SER A 1 86 ? -13.278 -14.479 -7.870 1.00 55.47 86 SER A C 1
ATOM 687 O O . SER A 1 86 ? -14.101 -14.777 -7.012 1.00 55.47 86 SER A O 1
ATOM 689 N N . VAL A 1 87 ? -11.969 -14.704 -7.716 1.00 47.19 87 VAL A N 1
ATOM 690 C CA . VAL A 1 87 ? -11.344 -15.180 -6.462 1.00 47.19 87 VAL A CA 1
ATOM 691 C C . VAL A 1 87 ? -10.873 -13.989 -5.613 1.00 47.19 87 VAL A C 1
ATOM 693 O O . VAL A 1 87 ? -9.834 -13.990 -4.965 1.00 47.19 87 VAL A O 1
ATOM 696 N N . ALA A 1 88 ? -11.663 -12.923 -5.613 1.00 53.91 88 ALA A N 1
ATOM 697 C CA . ALA A 1 88 ? -12.001 -12.284 -4.358 1.00 53.91 88 ALA A CA 1
ATOM 698 C C . ALA A 1 88 ? -13.406 -12.804 -4.077 1.00 53.91 88 ALA A C 1
ATOM 700 O O . ALA A 1 88 ? -14.259 -12.672 -4.951 1.00 53.91 88 ALA A O 1
ATOM 701 N N . ASN A 1 89 ? -13.662 -13.389 -2.907 1.00 54.62 89 ASN A N 1
ATOM 702 C CA . ASN A 1 89 ? -14.978 -13.920 -2.506 1.00 54.62 89 ASN A CA 1
ATOM 703 C C . ASN A 1 89 ? -16.119 -12.871 -2.503 1.00 54.62 89 ASN A C 1
ATOM 705 O O . ASN A 1 89 ? -17.145 -13.073 -1.863 1.00 54.62 89 ASN A O 1
ATOM 709 N N . LEU A 1 90 ? -15.919 -11.708 -3.124 1.00 67.94 90 LEU A N 1
ATOM 710 C CA . LEU A 1 90 ? -16.741 -10.524 -3.047 1.00 67.94 90 LEU A CA 1
ATOM 711 C C . LEU A 1 90 ? -16.717 -9.807 -4.402 1.00 67.94 90 LEU A C 1
ATOM 713 O O . LEU A 1 90 ? -15.697 -9.275 -4.846 1.00 67.94 90 LEU A O 1
ATOM 717 N N . THR A 1 91 ? -17.873 -9.740 -5.040 1.00 77.19 91 THR A N 1
ATOM 718 C CA . THR A 1 91 ? -18.156 -8.808 -6.128 1.00 77.19 91 THR A CA 1
ATOM 719 C C . THR A 1 91 ? -18.242 -7.371 -5.598 1.00 77.19 91 THR A C 1
ATOM 721 O O . THR A 1 91 ? -18.338 -7.117 -4.392 1.00 77.19 91 THR A O 1
ATOM 724 N N . ARG A 1 92 ? -18.303 -6.383 -6.505 1.00 79.75 92 ARG A N 1
ATOM 725 C CA . ARG A 1 92 ? -18.640 -4.996 -6.125 1.00 79.75 92 ARG A CA 1
ATOM 726 C C . ARG A 1 92 ? -19.960 -4.935 -5.347 1.00 79.75 92 ARG A C 1
ATOM 728 O O . ARG A 1 92 ? -20.076 -4.163 -4.397 1.00 79.75 92 ARG A O 1
ATOM 735 N N . THR A 1 93 ? -20.940 -5.742 -5.747 1.00 83.94 93 THR A N 1
ATOM 736 C CA . THR A 1 93 ? -22.241 -5.836 -5.080 1.00 83.94 93 THR A CA 1
ATOM 737 C C . THR A 1 93 ? -22.094 -6.375 -3.662 1.00 83.94 93 THR A C 1
ATOM 739 O O . THR A 1 93 ? -22.668 -5.787 -2.748 1.00 83.94 93 THR A O 1
ATOM 742 N N . ASP A 1 94 ? -21.271 -7.402 -3.449 1.00 87.81 94 ASP A N 1
ATOM 743 C CA . ASP A 1 94 ? -21.012 -7.950 -2.112 1.00 87.81 94 ASP A CA 1
ATOM 744 C C . ASP A 1 94 ? -20.351 -6.918 -1.198 1.00 87.81 94 ASP A C 1
ATOM 746 O O . ASP A 1 94 ? -20.781 -6.741 -0.060 1.00 87.81 94 ASP A O 1
ATOM 750 N N . GLY A 1 95 ? -19.387 -6.147 -1.712 1.00 87.19 95 GLY A N 1
ATOM 751 C CA . GLY A 1 95 ? -18.784 -5.035 -0.973 1.00 87.19 95 GLY A CA 1
ATOM 752 C C . GLY A 1 95 ? -19.804 -3.957 -0.581 1.00 87.19 95 GLY A C 1
ATOM 753 O O . GLY A 1 95 ? -19.826 -3.499 0.562 1.00 87.19 95 GLY A O 1
ATOM 754 N N . LEU A 1 96 ? -20.698 -3.574 -1.499 1.00 89.38 96 LEU A N 1
ATOM 755 C CA . LEU A 1 96 ? -21.772 -2.615 -1.207 1.00 89.38 96 LEU A CA 1
ATOM 756 C C . LEU A 1 96 ? -22.780 -3.173 -0.192 1.00 89.38 96 LEU A C 1
ATOM 758 O O . LEU A 1 96 ? -23.215 -2.444 0.701 1.00 89.38 96 LEU A O 1
ATOM 762 N N . ASN A 1 97 ? -23.142 -4.450 -0.308 1.00 91.19 97 ASN A N 1
ATOM 763 C CA . ASN A 1 97 ? -24.046 -5.127 0.618 1.00 91.19 97 ASN A CA 1
ATOM 764 C C . ASN A 1 97 ? -23.437 -5.214 2.018 1.00 91.19 97 ASN A C 1
ATOM 766 O O . ASN A 1 97 ? -24.095 -4.842 2.990 1.00 91.19 97 ASN A O 1
ATOM 770 N N . PHE A 1 98 ? -22.163 -5.591 2.119 1.00 90.38 98 PHE A N 1
ATOM 771 C CA . PHE A 1 98 ? -21.425 -5.596 3.377 1.00 90.38 98 PHE A CA 1
ATOM 772 C C . PHE A 1 98 ? -21.380 -4.202 4.015 1.00 90.38 98 PHE A C 1
ATOM 774 O O . PHE A 1 98 ? -21.686 -4.056 5.197 1.00 90.38 98 PHE A O 1
ATOM 781 N N . CYS A 1 99 ? -21.085 -3.151 3.243 1.00 89.00 99 CYS A N 1
ATOM 782 C CA . CYS A 1 99 ? -21.069 -1.774 3.747 1.00 89.00 99 CYS A CA 1
ATOM 783 C C . CYS A 1 99 ? -22.421 -1.313 4.313 1.00 89.00 99 CYS A C 1
ATOM 785 O O . CYS A 1 99 ? -22.437 -0.530 5.264 1.00 89.00 99 CYS A O 1
ATOM 787 N N . ARG A 1 100 ? -23.544 -1.794 3.763 1.00 89.75 100 ARG A N 1
ATOM 788 C CA . ARG A 1 100 ? -24.888 -1.541 4.314 1.00 89.75 100 ARG A CA 1
ATOM 789 C C . ARG A 1 100 ? -25.144 -2.361 5.579 1.00 89.75 100 ARG A C 1
ATOM 791 O O . ARG A 1 100 ? -25.672 -1.826 6.550 1.00 89.75 100 ARG A O 1
ATOM 798 N N . LEU A 1 101 ? -24.742 -3.632 5.580 1.00 92.62 101 LEU A N 1
ATOM 799 C CA . LEU A 1 101 ? -24.962 -4.557 6.692 1.00 92.62 101 LEU A CA 1
ATOM 800 C C . LEU A 1 101 ? -24.104 -4.224 7.921 1.00 92.62 101 LEU A C 1
ATOM 802 O O . LEU A 1 101 ? -24.570 -4.408 9.041 1.00 92.62 101 LEU A O 1
ATOM 806 N N . ARG A 1 102 ? -22.878 -3.706 7.742 1.00 92.56 102 ARG A N 1
ATOM 807 C CA . ARG A 1 102 ? -21.879 -3.554 8.821 1.00 92.56 102 ARG A CA 1
ATOM 808 C C . ARG A 1 102 ? -22.423 -2.869 10.078 1.00 92.56 102 ARG A C 1
ATOM 810 O O . ARG A 1 102 ? -22.115 -3.296 11.184 1.00 92.56 102 ARG A O 1
ATOM 817 N N . GLY A 1 103 ? -23.261 -1.841 9.907 1.00 84.25 103 GLY A N 1
ATOM 818 C CA . GLY A 1 103 ? -23.855 -1.100 11.021 1.00 84.25 103 GLY A CA 1
ATOM 819 C C . GLY A 1 103 ? -24.919 -1.899 11.775 1.00 84.25 103 GLY A C 1
ATOM 820 O O . GLY A 1 103 ? -25.038 -1.756 12.985 1.00 84.25 103 GLY A O 1
ATOM 821 N N . GLN A 1 104 ? -25.647 -2.777 11.081 1.00 90.38 104 GLN A N 1
ATOM 822 C CA . GLN A 1 104 ? -26.686 -3.632 11.664 1.00 90.38 104 GLN A CA 1
ATOM 823 C C . GLN A 1 104 ? -26.085 -4.769 12.501 1.00 90.38 104 GLN A C 1
ATOM 825 O O . GLN A 1 104 ? -26.675 -5.174 13.495 1.00 90.38 104 GLN A O 1
ATOM 830 N N . VAL A 1 105 ? -24.900 -5.257 12.119 1.00 93.50 105 VAL A N 1
ATOM 831 C CA . VAL A 1 105 ? -24.186 -6.341 12.821 1.00 93.50 105 VAL A CA 1
ATOM 832 C C . VAL A 1 105 ? -23.116 -5.837 13.800 1.00 93.50 105 VAL A C 1
ATOM 834 O O . VAL A 1 105 ? -22.343 -6.629 14.329 1.00 93.50 105 VAL A O 1
ATOM 837 N N . GLY A 1 106 ? -23.043 -4.524 14.042 1.00 91.56 106 GLY A N 1
ATOM 838 C CA . GLY A 1 106 ? -22.113 -3.933 15.012 1.00 91.56 106 GLY A CA 1
ATOM 839 C C . GLY A 1 106 ? -20.637 -3.934 14.593 1.00 91.56 106 GLY A C 1
ATOM 840 O O . GLY A 1 106 ? -19.763 -3.754 15.440 1.00 91.56 106 GLY A O 1
ATOM 841 N N . ILE A 1 107 ? -20.327 -4.108 13.303 1.00 92.19 107 ILE A N 1
ATOM 842 C CA . ILE A 1 107 ? -18.954 -4.011 12.791 1.00 92.19 107 ILE A CA 1
ATOM 843 C C . ILE A 1 107 ? -18.562 -2.533 12.682 1.00 92.19 107 ILE A C 1
ATOM 845 O O . ILE A 1 107 ? -19.068 -1.794 11.833 1.00 92.19 107 ILE A O 1
ATOM 849 N N . VAL A 1 108 ? -17.604 -2.118 13.514 1.00 88.12 108 VAL A N 1
ATOM 850 C CA . VAL A 1 108 ? -17.039 -0.761 13.525 1.00 88.12 108 VAL A CA 1
ATOM 851 C C . VAL A 1 108 ? -15.571 -0.809 13.118 1.00 88.12 108 VAL A C 1
ATOM 853 O O . VAL A 1 108 ? -14.738 -1.406 13.795 1.00 88.12 108 VAL A O 1
ATOM 856 N N . THR A 1 109 ? -15.239 -0.142 12.017 1.00 88.69 109 THR A N 1
ATOM 857 C CA . THR A 1 109 ? -13.859 0.014 11.547 1.00 88.69 109 THR A CA 1
ATOM 858 C C . THR A 1 109 ? -13.274 1.322 12.065 1.00 88.69 109 THR A C 1
ATOM 860 O O . THR A 1 109 ? -13.891 2.373 11.892 1.00 88.69 109 THR A O 1
ATOM 863 N N . LYS A 1 110 ? -12.070 1.277 12.641 1.00 92.88 110 LYS A N 1
ATOM 864 C CA . LYS A 1 110 ? -11.289 2.476 12.968 1.00 92.88 110 LYS A CA 1
ATOM 865 C C . LYS A 1 110 ? -10.186 2.663 11.935 1.00 92.88 110 LYS A C 1
ATOM 867 O O . LYS A 1 110 ? -9.438 1.729 11.648 1.00 92.88 110 LYS A O 1
ATOM 872 N N . THR A 1 111 ? -10.108 3.863 11.380 1.00 94.50 111 THR A N 1
ATOM 873 C CA . THR A 1 111 ? -9.105 4.234 10.382 1.00 94.50 111 THR A CA 1
ATOM 874 C C . THR A 1 111 ? -8.594 5.632 10.676 1.00 94.50 111 THR A C 1
ATOM 876 O O . THR A 1 111 ? -9.403 6.538 10.882 1.00 94.50 111 THR A O 1
ATOM 879 N N . THR A 1 112 ? -7.282 5.816 10.621 1.00 97.25 112 THR A N 1
ATOM 880 C CA . THR A 1 112 ? -6.647 7.136 10.650 1.00 97.25 112 THR A CA 1
ATOM 881 C C . THR A 1 112 ? -6.082 7.417 9.268 1.00 97.25 112 THR A C 1
ATOM 883 O O . THR A 1 112 ? -5.305 6.621 8.741 1.00 97.25 112 THR A O 1
ATOM 886 N N . VAL A 1 113 ? -6.508 8.522 8.661 1.00 97.81 113 VAL A N 1
ATOM 887 C CA . VAL A 1 113 ? -6.132 8.877 7.291 1.00 97.81 113 VAL A CA 1
ATOM 888 C C . VAL A 1 113 ? -4.972 9.863 7.313 1.00 97.81 113 VAL A C 1
ATOM 890 O O . VAL A 1 113 ? -5.040 10.889 7.984 1.00 97.81 113 VAL A O 1
ATOM 893 N N . TYR A 1 114 ? -3.943 9.564 6.529 1.00 98.38 114 TYR A N 1
ATOM 894 C CA . TYR A 1 114 ? -2.758 10.388 6.339 1.00 98.38 114 TYR A CA 1
ATOM 895 C C . TYR A 1 114 ? -2.613 10.713 4.842 1.00 98.38 114 TYR A C 1
ATOM 897 O O . TYR A 1 114 ? -2.657 9.810 4.008 1.00 98.38 114 TYR A O 1
ATOM 905 N N . PRO A 1 115 ? -2.395 11.973 4.442 1.00 98.19 115 PRO A N 1
ATOM 906 C CA . PRO A 1 115 ? -1.821 12.299 3.143 1.00 98.19 115 PRO A CA 1
ATOM 907 C C . PRO A 1 115 ? -0.525 11.516 2.893 1.00 98.19 115 PRO A C 1
ATOM 909 O O . PRO A 1 115 ? 0.280 11.345 3.806 1.00 98.19 115 PRO A O 1
ATOM 912 N N . LEU A 1 116 ? -0.258 11.123 1.647 1.00 98.06 116 LEU A N 1
ATOM 913 C CA . LEU A 1 116 ? 0.904 10.310 1.266 1.00 98.06 116 LEU A CA 1
ATOM 914 C C . LEU A 1 116 ? 2.237 10.872 1.793 1.00 98.06 116 LEU A C 1
ATOM 916 O O . LEU A 1 116 ? 3.094 10.121 2.254 1.00 98.06 116 LEU A O 1
ATOM 920 N N . LYS A 1 117 ? 2.393 12.201 1.783 1.00 97.81 117 LYS A N 1
ATOM 921 C CA . LYS A 1 117 ? 3.582 12.903 2.304 1.00 97.81 117 LYS A CA 1
ATOM 922 C C . LYS A 1 117 ? 3.853 12.648 3.797 1.00 97.81 117 LYS A C 1
ATOM 924 O O . LYS A 1 117 ? 4.985 12.798 4.245 1.00 97.81 117 LYS A O 1
ATOM 929 N N . GLN A 1 118 ? 2.832 12.253 4.559 1.00 98.44 118 GLN A N 1
ATOM 930 C CA . GLN A 1 118 ? 2.902 11.909 5.982 1.00 98.44 118 GLN A CA 1
ATOM 931 C C . GLN A 1 118 ? 3.166 10.412 6.225 1.00 98.44 118 GLN A C 1
ATOM 933 O O . GLN A 1 118 ? 3.007 9.937 7.344 1.00 98.44 118 GLN A O 1
ATOM 938 N N . ALA A 1 119 ? 3.639 9.647 5.232 1.00 98.31 119 ALA A N 1
ATOM 939 C CA . ALA A 1 119 ? 3.938 8.222 5.424 1.00 98.31 119 ALA A CA 1
ATOM 940 C C . ALA A 1 119 ? 4.897 7.929 6.596 1.00 98.31 119 ALA A C 1
ATOM 942 O O . ALA A 1 119 ? 4.708 6.946 7.305 1.00 98.31 119 ALA A O 1
ATOM 943 N N . ASN A 1 120 ? 5.891 8.789 6.850 1.00 98.44 120 ASN A N 1
ATOM 944 C CA . ASN A 1 120 ? 6.782 8.626 8.008 1.00 98.44 120 ASN A CA 1
ATOM 945 C C . ASN A 1 120 ? 6.054 8.808 9.350 1.00 98.44 120 ASN A C 1
ATOM 947 O O . ASN A 1 120 ? 6.383 8.131 10.321 1.00 98.44 120 ASN A O 1
ATOM 951 N N . GLU A 1 121 ? 5.069 9.706 9.405 1.00 98.44 121 GLU A N 1
ATOM 952 C CA . GLU A 1 121 ? 4.234 9.929 10.588 1.00 98.44 121 GLU A CA 1
ATOM 953 C C . GLU A 1 121 ? 3.335 8.716 10.838 1.00 98.44 121 GLU A C 1
ATOM 955 O O . GLU A 1 121 ? 3.359 8.164 11.933 1.00 98.44 121 GLU A O 1
ATOM 960 N N . ALA A 1 122 ? 2.675 8.206 9.793 1.00 98.19 122 ALA A N 1
ATOM 961 C CA . ALA A 1 122 ? 1.881 6.980 9.863 1.00 98.19 122 ALA A CA 1
ATOM 962 C C . ALA A 1 122 ? 2.707 5.772 10.351 1.00 98.19 122 ALA A C 1
ATOM 964 O O . ALA A 1 122 ? 2.268 5.031 11.230 1.00 98.19 122 ALA A O 1
ATOM 965 N N . LEU A 1 123 ? 3.931 5.595 9.834 1.00 97.94 123 LEU A N 1
ATOM 966 C CA . LEU A 1 123 ? 4.859 4.554 10.297 1.00 97.94 123 LEU A CA 1
ATOM 967 C C . LEU A 1 123 ? 5.262 4.759 11.766 1.00 97.94 123 LEU A C 1
ATOM 969 O O . LEU A 1 123 ? 5.321 3.794 12.527 1.00 97.94 123 LEU A O 1
ATOM 973 N N . SER A 1 124 ? 5.527 5.999 12.186 1.00 97.81 124 SER A N 1
ATOM 974 C CA . SER A 1 124 ? 5.879 6.315 13.576 1.00 97.81 124 SER A CA 1
ATOM 975 C C . SER A 1 124 ? 4.718 6.048 14.533 1.00 97.81 124 SER A C 1
ATOM 977 O O . SER A 1 124 ? 4.918 5.449 15.592 1.00 97.81 124 SER A O 1
ATOM 979 N N . ASP A 1 125 ? 3.503 6.444 14.162 1.00 97.75 125 ASP A N 1
ATOM 980 C CA . ASP A 1 125 ? 2.303 6.231 14.968 1.00 97.75 125 ASP A CA 1
ATOM 981 C C . ASP A 1 125 ? 1.976 4.745 15.089 1.00 97.75 125 ASP A C 1
ATOM 983 O O . ASP A 1 125 ? 1.670 4.273 16.185 1.00 97.75 125 ASP A O 1
ATOM 987 N N . LEU A 1 126 ? 2.131 3.984 14.000 1.00 96.56 126 LEU A N 1
ATOM 988 C CA . LEU A 1 126 ? 1.992 2.531 14.022 1.00 96.56 126 LEU A CA 1
ATOM 989 C C . LEU A 1 126 ? 3.048 1.884 14.929 1.00 96.56 126 LEU A C 1
ATOM 991 O O . LEU A 1 126 ? 2.710 1.048 15.767 1.00 96.56 126 LEU A O 1
ATOM 995 N N . ARG A 1 127 ? 4.319 2.287 14.798 1.00 95.62 127 ARG A N 1
ATOM 996 C CA . ARG A 1 127 ? 5.438 1.763 15.603 1.00 95.62 127 ARG A CA 1
ATOM 997 C C . ARG A 1 127 ? 5.245 2.009 17.096 1.00 95.62 127 ARG A C 1
ATOM 999 O O . ARG A 1 127 ? 5.616 1.170 17.908 1.00 95.62 127 ARG A O 1
ATOM 1006 N N . THR A 1 128 ? 4.697 3.164 17.454 1.00 97.00 128 THR A N 1
ATOM 1007 C CA . THR A 1 128 ? 4.546 3.594 18.852 1.00 97.00 128 THR A CA 1
ATOM 1008 C C . THR A 1 128 ? 3.170 3.283 19.439 1.00 97.00 128 THR A C 1
ATOM 1010 O O . THR A 1 128 ? 2.924 3.593 20.601 1.00 97.00 128 THR A O 1
ATOM 1013 N N . GLY A 1 129 ? 2.275 2.668 18.660 1.00 95.31 129 GLY A N 1
ATOM 1014 C CA . GLY A 1 129 ? 0.925 2.323 19.105 1.00 95.31 129 GLY A CA 1
ATOM 1015 C C . GLY A 1 129 ? 0.019 3.537 19.337 1.00 95.31 129 GLY A C 1
ATOM 1016 O O . GLY A 1 129 ? -0.934 3.442 20.106 1.00 95.31 129 GLY A O 1
ATOM 1017 N N . ARG A 1 130 ? 0.290 4.678 18.687 1.00 95.25 130 ARG A N 1
ATOM 1018 C CA . ARG A 1 130 ? -0.511 5.914 18.811 1.00 95.25 130 ARG A CA 1
ATOM 1019 C C . ARG A 1 130 ? -1.842 5.875 18.056 1.00 95.25 130 ARG A C 1
ATOM 1021 O O . ARG A 1 130 ? -2.643 6.794 18.194 1.00 95.25 130 ARG A O 1
ATOM 1028 N N . LEU A 1 131 ? -2.102 4.820 17.287 1.00 92.25 131 LEU A N 1
ATOM 1029 C CA . LEU A 1 131 ? -3.368 4.614 16.589 1.00 92.25 131 LEU A CA 1
ATOM 1030 C C . LEU A 1 131 ? -3.956 3.234 16.881 1.00 92.25 131 LEU A C 1
ATOM 1032 O O . LEU A 1 131 ? -3.240 2.265 17.126 1.00 92.25 131 LEU A O 1
ATOM 1036 N N . GLN A 1 132 ? -5.284 3.156 16.819 1.00 87.44 132 GLN A N 1
ATOM 1037 C CA . GLN A 1 132 ? -6.047 1.916 16.902 1.00 87.44 132 GLN A CA 1
ATOM 1038 C C . GLN A 1 132 ? -6.790 1.708 15.579 1.00 87.44 132 GLN A C 1
ATOM 1040 O O . GLN A 1 132 ? -7.530 2.589 15.145 1.00 87.44 132 GLN A O 1
ATOM 1045 N N . GLY A 1 133 ? -6.635 0.534 14.968 1.00 91.94 133 GLY A N 1
ATOM 1046 C CA . GLY A 1 133 ? -7.176 0.239 13.639 1.00 91.94 133 GLY A CA 1
ATOM 1047 C C . GLY A 1 133 ? -6.128 0.427 12.542 1.00 91.94 133 GLY A C 1
ATOM 1048 O O . GLY A 1 133 ? -4.949 0.176 12.780 1.00 91.94 133 GLY A O 1
ATOM 1049 N N . ALA A 1 134 ? -6.553 0.829 11.344 1.00 94.75 134 ALA A N 1
ATOM 1050 C CA . ALA A 1 134 ? -5.662 0.948 10.188 1.00 94.75 134 ALA A CA 1
ATOM 1051 C C . ALA A 1 134 ? -5.180 2.390 9.969 1.00 94.75 134 ALA A C 1
ATOM 1053 O O . ALA A 1 134 ? -5.984 3.324 9.930 1.00 94.75 134 ALA A O 1
ATOM 1054 N N . ALA A 1 135 ? -3.876 2.563 9.760 1.00 97.56 135 ALA A N 1
ATOM 1055 C CA . ALA A 1 135 ? -3.322 3.780 9.177 1.00 97.56 135 ALA A CA 1
ATOM 1056 C C . ALA A 1 135 ? -3.456 3.703 7.654 1.00 97.56 135 ALA A C 1
ATOM 1058 O O . ALA A 1 135 ? -2.993 2.736 7.052 1.00 97.56 135 ALA A O 1
ATOM 1059 N N . VAL A 1 136 ? -4.082 4.699 7.031 1.00 98.06 136 VAL A N 1
ATOM 1060 C CA . VAL A 1 136 ? -4.376 4.692 5.593 1.00 98.06 136 VAL A CA 1
ATOM 1061 C C . VAL A 1 136 ? -3.764 5.913 4.927 1.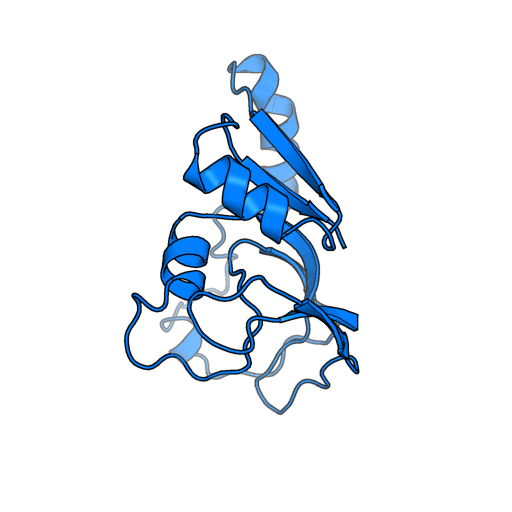00 98.06 136 VAL A C 1
ATOM 1063 O O . VAL A 1 136 ? -4.105 7.045 5.261 1.00 98.06 136 VAL A O 1
ATOM 1066 N N . LEU A 1 137 ? -2.883 5.677 3.961 1.00 98.38 137 LEU A N 1
ATOM 1067 C CA . LEU A 1 137 ? -2.301 6.702 3.10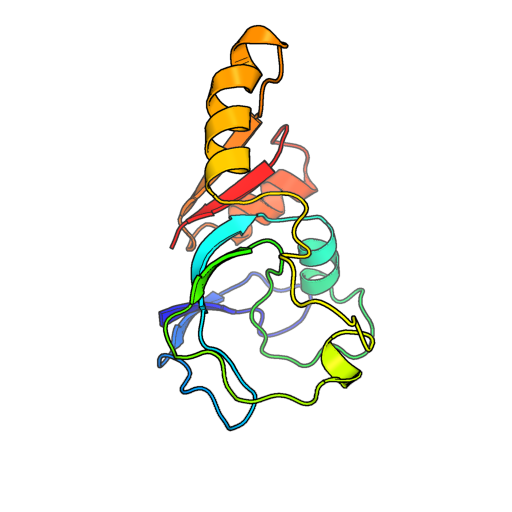7 1.00 98.38 137 LEU A CA 1
ATOM 1068 C C . LEU A 1 137 ? -3.218 7.000 1.922 1.00 98.38 137 LEU A C 1
ATOM 1070 O O . LEU A 1 137 ? -3.636 6.077 1.220 1.00 98.38 137 LEU A O 1
ATOM 1074 N N . ILE A 1 138 ? -3.470 8.286 1.674 1.00 97.50 138 ILE A N 1
ATOM 1075 C CA . ILE A 1 138 ? -4.189 8.790 0.495 1.00 97.50 138 ILE A CA 1
ATOM 1076 C C . ILE A 1 138 ? -3.254 9.636 -0.399 1.00 97.50 138 ILE A C 1
ATOM 1078 O O . ILE A 1 138 ? -2.469 10.416 0.149 1.00 97.50 138 ILE A O 1
ATOM 1082 N N . PRO A 1 139 ? -3.277 9.471 -1.740 1.00 91.88 139 PRO A N 1
ATOM 1083 C CA . PRO A 1 139 ? -2.391 10.172 -2.684 1.00 91.88 139 PRO A CA 1
ATOM 1084 C C . PRO A 1 139 ? -2.400 11.708 -2.623 1.00 91.88 139 PRO A C 1
ATOM 1086 O O . PRO A 1 139 ? -3.462 12.299 -2.329 1.00 91.88 139 PRO A O 1
#

pLDDT: mean 90.44, std 9.73, range [47.19, 98.44]

Foldseek 3Di:
DWAFKQADAPDGTDIDDDDQDDADQQGWGWDFQKFWDDVVLVCVNNVVDPPDDPGDGDTDRTDTDTPDDRHDDDCVVVVVDPDPDDVPPDDPVRVVVCVVCCVVVVNDADEDEDENNCVRVLSVCNVVVVDDHIYMYGD

Secondary structure (DSSP, 8-state):
-EEEEB-STTSPPEEEE-PPPPP-TT---EEEEEEEE-HHHHHHHHT-STT--SSB----EEEEEE-SPPPP--GGGGTT-SS---SSS--HHHHHHHHHHTTTTT----EEEEEGGGHHHHHHHHHHT--SSEEEEE-

Radius of gyration: 17.83 Å; chains: 1; bounding box: 45×38×41 Å